Protein AF-E6VQT6-F1 (afdb_monomer)

Mean predicted aligned error: 15.45 Å

Solvent-accessible surface area (backbone atoms only — not comparable to full-atom values): 5475 Å² total; per-residue (Å²): 130,55,72,66,56,54,51,33,51,52,51,28,52,53,54,50,50,50,33,36,76,72,66,76,41,57,79,90,51,42,70,68,53,39,53,55,47,30,50,54,47,43,28,61,76,70,64,62,67,87,80,78,61,58,68,61,51,54,54,51,61,57,58,65,71,72,67,83,83,82,82,88,88,85,81,88,82,84,89,79,81,87,82,80,136

Nearest PDB structures (foldseek):
  7ob0-assembly2_C-2  TM=7.765E-01  e=8.690E+00  Cereibacter sphaeroides ATCC 17025
  6wq2-assembly1_B  TM=5.781E-01  e=7.655E+00  Sulfolobus islandicus filamentous virus
  6o35-assembly1_B-2  TM=4.304E-01  e=7.655E+00  synthetic construct

Radius of gyration: 29.17 Å; Cα contacts (8 Å, |Δi|>4): 30; chains: 1; bounding box: 71×42×74 Å

Organism: Pseudodesulfovibrio aespoeensis (strain ATCC 700646 / DSM 10631 / Aspo-2) (NCBI:txid643562)
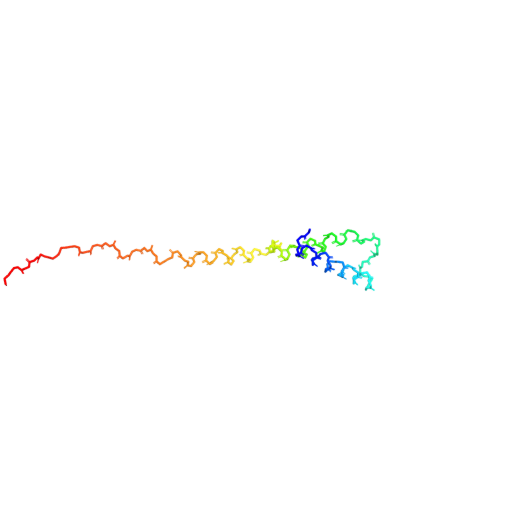
Secondary structure (DSSP, 8-state):
--HHHHHHHHHHHHHHHHHHHTTSS-GGGHHHHHHHHHHHHHHHHHT---S--HHHHHHHHHHHTTSSSSSS-------------

Sequence (85 aa):
MDKYQKQALQVAKEVVIKFIEVGRISPANFGQNFDVIFKDIMRTVTGVTAGDGSREAELAMRADMEGDTEGDMDDDADDAPERSE

Structure (mmCIF, N/CA/C/O backbone):
data_AF-E6VQT6-F1
#
_entry.id   AF-E6VQT6-F1
#
loop_
_atom_site.group_PDB
_atom_site.id
_atom_site.type_symbol
_atom_site.label_atom_id
_atom_site.label_alt_id
_atom_site.label_comp_id
_atom_site.label_asym_id
_atom_site.label_entity_id
_atom_site.label_seq_id
_atom_site.pdbx_PDB_ins_code
_atom_site.Cartn_x
_atom_site.Cartn_y
_atom_site.Cartn_z
_atom_site.occupancy
_atom_site.B_iso_or_equiv
_atom_site.auth_seq_id
_atom_site.auth_comp_id
_atom_site.auth_asym_id
_atom_site.auth_atom_id
_atom_site.pdbx_PDB_model_num
ATOM 1 N N . MET A 1 1 ? -8.134 12.708 9.369 1.00 60.28 1 MET A N 1
ATOM 2 C CA . MET A 1 1 ? -7.977 11.287 8.995 1.00 60.28 1 MET A CA 1
ATOM 3 C C . MET A 1 1 ? -8.002 10.450 10.247 1.00 60.28 1 MET A C 1
ATOM 5 O O . MET A 1 1 ? -7.307 10.799 11.200 1.00 60.28 1 MET A O 1
ATOM 9 N N . ASP A 1 2 ? -8.783 9.378 10.201 1.00 81.75 2 ASP A N 1
ATOM 10 C CA . ASP A 1 2 ? -8.827 8.331 11.219 1.00 81.75 2 ASP A CA 1
ATOM 11 C C . ASP A 1 2 ? -7.425 7.712 11.422 1.00 81.75 2 ASP A C 1
ATOM 13 O O . ASP A 1 2 ? -6.612 7.672 10.489 1.00 81.75 2 ASP A O 1
ATOM 17 N N . LYS A 1 3 ? -7.119 7.244 12.638 1.00 84.06 3 LYS A N 1
ATOM 18 C CA . LYS A 1 3 ? -5.874 6.529 12.963 1.00 84.06 3 LYS A CA 1
ATOM 19 C C . LYS A 1 3 ? -5.666 5.338 12.021 1.00 84.06 3 LYS A C 1
ATOM 21 O O . LYS A 1 3 ? -4.563 5.174 11.499 1.00 84.06 3 LYS A O 1
ATOM 26 N N . TYR A 1 4 ? -6.724 4.577 11.742 1.00 84.75 4 TYR A N 1
ATOM 27 C CA . TYR A 1 4 ? -6.669 3.409 10.864 1.00 84.75 4 TYR A CA 1
ATOM 28 C C . TYR A 1 4 ? -6.419 3.786 9.404 1.00 84.75 4 TYR A C 1
ATOM 30 O O . TYR A 1 4 ? -5.622 3.138 8.733 1.00 84.75 4 TYR A O 1
ATOM 38 N N . GLN A 1 5 ? -7.002 4.889 8.929 1.00 87.50 5 GLN A N 1
ATOM 39 C CA . GLN A 1 5 ? -6.736 5.402 7.580 1.00 87.50 5 GLN A CA 1
ATOM 40 C C . GLN A 1 5 ? -5.270 5.805 7.406 1.00 87.5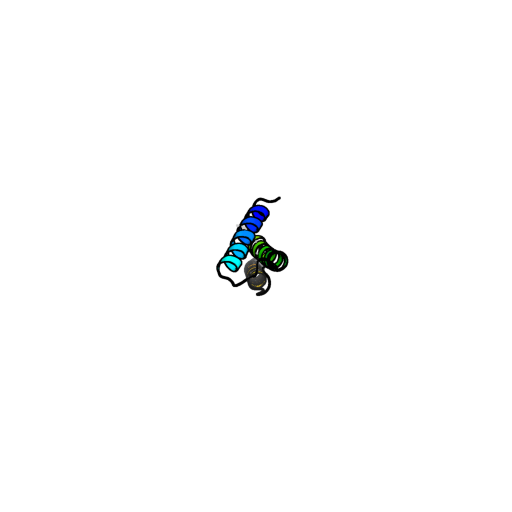0 5 GLN A C 1
ATOM 42 O O . GLN A 1 5 ? -4.660 5.492 6.386 1.00 87.50 5 GLN A O 1
ATOM 47 N N . LYS A 1 6 ? -4.676 6.472 8.407 1.00 92.56 6 LYS A N 1
ATOM 48 C CA . LYS A 1 6 ? -3.251 6.840 8.365 1.00 92.56 6 LYS A CA 1
ATOM 49 C C . LYS A 1 6 ? -2.346 5.610 8.330 1.00 92.56 6 LYS A C 1
ATOM 51 O O . LYS A 1 6 ? -1.398 5.583 7.550 1.00 92.56 6 LYS A O 1
ATOM 56 N N . GLN A 1 7 ? -2.645 4.600 9.147 1.00 93.62 7 GLN A N 1
ATOM 57 C CA . GLN A 1 7 ? -1.887 3.347 9.164 1.00 93.62 7 GLN A CA 1
ATOM 58 C C . GLN A 1 7 ? -2.027 2.589 7.839 1.00 93.62 7 GLN A C 1
ATOM 60 O O . GLN A 1 7 ? -1.022 2.175 7.270 1.00 93.62 7 GLN A O 1
ATOM 65 N N . ALA A 1 8 ? -3.241 2.485 7.297 1.00 93.62 8 ALA A N 1
ATOM 66 C CA . ALA A 1 8 ? -3.485 1.840 6.011 1.00 93.62 8 ALA A CA 1
ATOM 67 C C . ALA A 1 8 ? -2.760 2.548 4.855 1.00 93.62 8 ALA A C 1
ATOM 69 O O . ALA A 1 8 ? -2.153 1.884 4.019 1.00 93.62 8 ALA A O 1
ATOM 70 N N . LEU A 1 9 ? -2.750 3.887 4.835 1.00 95.25 9 LEU A N 1
ATOM 71 C CA . LEU A 1 9 ? -1.993 4.664 3.846 1.00 95.25 9 LEU A CA 1
ATOM 72 C C . LEU A 1 9 ? -0.489 4.396 3.94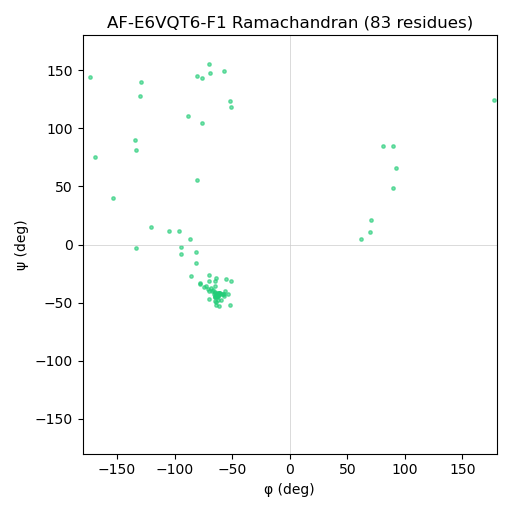2 1.00 95.25 9 LEU A C 1
ATOM 74 O O . LEU A 1 9 ? 0.181 4.266 2.917 1.00 95.25 9 LEU A O 1
ATOM 78 N N . GLN A 1 10 ? 0.047 4.308 5.162 1.00 96.56 10 GLN A N 1
ATOM 79 C CA . GLN A 1 10 ? 1.461 4.016 5.370 1.00 96.56 10 GLN A CA 1
ATOM 80 C C . GLN A 1 10 ? 1.822 2.611 4.876 1.00 96.56 10 GLN A C 1
ATOM 82 O O . GLN A 1 10 ? 2.782 2.470 4.119 1.00 96.56 10 GLN A O 1
ATOM 87 N N . VAL A 1 11 ? 1.039 1.599 5.252 1.00 97.12 11 VAL A N 1
ATOM 88 C CA . VAL A 1 11 ? 1.274 0.213 4.829 1.00 97.12 11 VAL A CA 1
ATOM 89 C C . VAL A 1 11 ? 1.144 0.083 3.311 1.00 97.12 11 VAL A C 1
ATOM 91 O O . VAL A 1 11 ? 2.027 -0.482 2.673 1.00 97.12 11 VAL A O 1
ATOM 94 N N . ALA A 1 12 ? 0.109 0.674 2.702 1.00 97.38 12 ALA A N 1
ATOM 95 C CA . ALA A 1 12 ? -0.072 0.659 1.250 1.00 97.38 12 ALA A CA 1
ATOM 96 C C . ALA A 1 12 ? 1.135 1.264 0.515 1.00 97.38 12 ALA A C 1
ATOM 98 O O . ALA A 1 12 ? 1.626 0.695 -0.460 1.00 97.38 12 ALA A O 1
ATOM 99 N N . LYS A 1 13 ? 1.666 2.385 1.023 1.00 97.00 13 LYS A N 1
ATOM 100 C CA . LYS A 1 13 ? 2.873 3.027 0.484 1.00 97.00 13 LYS A CA 1
ATOM 101 C C . LYS A 1 13 ? 4.074 2.084 0.528 1.00 97.00 13 LYS A C 1
ATOM 103 O O . LYS A 1 13 ? 4.779 1.963 -0.469 1.00 97.00 13 LYS A O 1
ATOM 108 N N . GLU A 1 14 ? 4.309 1.426 1.659 1.00 98.12 14 GLU A N 1
ATOM 109 C CA . GLU A 1 14 ? 5.440 0.507 1.833 1.00 98.12 14 GLU A CA 1
ATOM 110 C C . GLU A 1 14 ? 5.330 -0.720 0.915 1.00 98.12 14 GLU A C 1
ATOM 112 O O . GLU A 1 14 ? 6.311 -1.080 0.265 1.00 98.12 14 GLU A O 1
ATOM 117 N N . VAL A 1 15 ? 4.135 -1.301 0.772 1.00 97.56 15 VAL A N 1
ATOM 118 C CA . VAL A 1 15 ? 3.889 -2.442 -0.130 1.00 97.56 15 VAL A CA 1
ATOM 119 C C . VAL A 1 15 ? 4.160 -2.071 -1.590 1.00 97.56 15 VAL A C 1
ATOM 121 O O . VAL A 1 15 ? 4.874 -2.792 -2.289 1.00 97.56 15 VAL A O 1
ATOM 124 N N . VAL A 1 16 ? 3.641 -0.932 -2.060 1.00 97.81 16 VAL A N 1
ATOM 125 C CA . VAL A 1 16 ? 3.832 -0.501 -3.456 1.00 97.81 16 VAL A CA 1
ATOM 126 C C . VAL A 1 16 ? 5.297 -0.178 -3.739 1.00 97.81 16 VAL A C 1
ATOM 128 O O . VAL A 1 16 ? 5.821 -0.596 -4.771 1.00 97.81 16 VAL A O 1
ATOM 131 N N . ILE A 1 17 ? 5.980 0.517 -2.820 1.00 97.62 17 ILE A N 1
ATOM 132 C CA . ILE A 1 17 ? 7.422 0.773 -2.943 1.00 97.62 17 ILE A CA 1
ATOM 133 C C . ILE A 1 17 ? 8.176 -0.554 -3.017 1.00 97.62 17 ILE A C 1
ATOM 135 O O . ILE A 1 17 ? 9.027 -0.711 -3.890 1.00 97.62 17 ILE A O 1
ATOM 139 N N . LYS A 1 18 ? 7.814 -1.546 -2.191 1.00 98.31 18 LYS A N 1
ATOM 140 C CA . LYS A 1 18 ? 8.464 -2.856 -2.224 1.00 98.31 18 LYS A CA 1
ATOM 141 C C . LYS A 1 18 ? 8.314 -3.546 -3.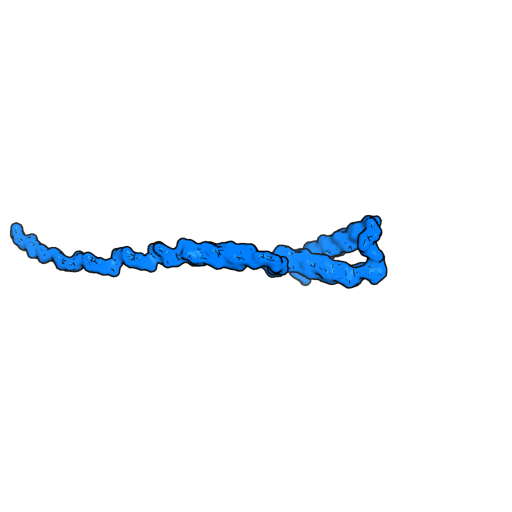574 1.00 98.31 18 LYS A C 1
ATOM 143 O O . LYS A 1 18 ? 9.283 -4.093 -4.091 1.00 98.31 18 LYS A O 1
ATOM 148 N N . PHE A 1 19 ? 7.125 -3.495 -4.169 1.00 97.88 19 PHE A N 1
ATOM 149 C CA . PHE A 1 19 ? 6.883 -4.041 -5.504 1.00 97.88 19 PHE A CA 1
ATOM 150 C C . PHE A 1 19 ? 7.659 -3.316 -6.604 1.00 97.88 19 PHE A C 1
ATOM 152 O O . PHE A 1 19 ? 8.061 -3.962 -7.572 1.00 97.88 19 PHE A O 1
ATOM 159 N N . ILE A 1 20 ? 7.921 -2.019 -6.447 1.00 97.38 20 ILE A N 1
ATOM 160 C CA . ILE A 1 20 ? 8.800 -1.271 -7.350 1.00 97.38 20 ILE A CA 1
ATOM 161 C C . ILE A 1 20 ? 10.2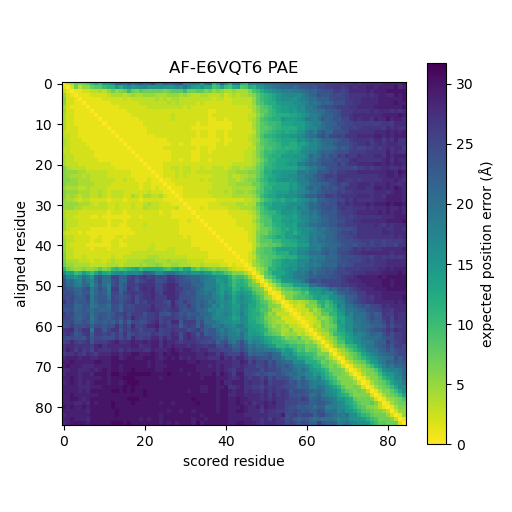62 -1.698 -7.165 1.00 97.38 20 ILE A C 1
ATOM 163 O O . ILE A 1 20 ? 10.927 -2.005 -8.150 1.00 97.38 20 ILE A O 1
ATOM 167 N N . GLU A 1 21 ? 10.747 -1.795 -5.923 1.00 98.00 21 GLU A N 1
ATOM 168 C CA . GLU A 1 21 ? 12.118 -2.235 -5.612 1.00 98.00 21 GLU A CA 1
ATOM 169 C C . GLU A 1 21 ? 12.437 -3.618 -6.190 1.00 98.00 21 GLU A C 1
ATOM 171 O O . GLU A 1 21 ? 13.532 -3.842 -6.698 1.00 98.00 21 GLU A O 1
ATOM 176 N N . VAL A 1 22 ? 11.480 -4.550 -6.125 1.00 97.88 22 VAL A N 1
ATOM 177 C CA . VAL A 1 22 ? 11.652 -5.916 -6.648 1.00 97.88 22 VAL A CA 1
ATOM 178 C C . VAL A 1 22 ? 11.301 -6.053 -8.136 1.00 97.88 22 VAL A C 1
ATOM 180 O O . VAL A 1 22 ? 11.280 -7.166 -8.660 1.00 97.88 22 VAL A O 1
ATOM 183 N N . GLY A 1 23 ? 10.988 -4.946 -8.819 1.00 96.31 23 GLY A N 1
ATOM 184 C CA . GLY A 1 23 ? 10.699 -4.919 -10.255 1.00 96.31 23 GLY A CA 1
ATOM 185 C C . GLY A 1 23 ? 9.370 -5.563 -10.666 1.00 96.31 23 GLY A C 1
ATOM 186 O O . GLY A 1 23 ? 9.217 -5.959 -11.818 1.00 96.31 23 GLY A O 1
ATOM 187 N N . ARG A 1 24 ? 8.404 -5.698 -9.747 1.00 96.44 24 ARG A N 1
ATOM 188 C CA . ARG A 1 24 ? 7.054 -6.230 -10.032 1.00 96.44 24 ARG A CA 1
ATOM 189 C C . ARG A 1 24 ? 6.085 -5.162 -10.526 1.00 96.44 24 ARG A C 1
ATOM 191 O O . ARG A 1 24 ? 5.151 -5.487 -11.251 1.00 96.44 24 ARG A O 1
ATOM 198 N N . ILE A 1 25 ? 6.305 -3.906 -10.145 1.00 94.88 25 ILE A N 1
ATOM 199 C CA . ILE A 1 25 ? 5.535 -2.742 -10.593 1.00 94.88 25 ILE A CA 1
ATOM 200 C C . ILE A 1 25 ? 6.511 -1.675 -11.092 1.00 94.88 25 ILE A C 1
ATOM 202 O O . ILE A 1 25 ? 7.551 -1.444 -10.487 1.00 94.88 25 ILE A O 1
ATOM 206 N N . SER A 1 26 ? 6.173 -0.998 -12.189 1.00 95.75 26 SER A N 1
ATOM 207 C CA . SER A 1 26 ? 6.914 0.181 -12.652 1.00 95.75 26 SER A CA 1
ATOM 208 C C . SER A 1 26 ? 6.493 1.433 -11.869 1.00 95.75 26 SER A C 1
ATOM 210 O O . SER A 1 26 ? 5.295 1.600 -11.615 1.00 95.75 26 SER A O 1
ATOM 212 N N . PRO A 1 27 ? 7.409 2.378 -11.578 1.00 95.12 27 PRO A N 1
ATOM 213 C CA . PRO A 1 27 ? 7.052 3.680 -11.009 1.00 95.12 27 PRO A CA 1
ATOM 214 C C . PRO A 1 27 ? 5.941 4.413 -11.782 1.00 95.12 27 PRO A C 1
ATOM 216 O O . PRO A 1 27 ? 5.127 5.106 -11.177 1.00 95.12 27 PRO A O 1
ATOM 219 N N . ALA A 1 28 ? 5.856 4.222 -13.105 1.00 96.56 28 ALA A N 1
ATOM 220 C CA . ALA A 1 28 ? 4.828 4.841 -13.947 1.00 96.56 28 ALA A CA 1
ATOM 221 C C . ALA A 1 28 ? 3.399 4.368 -13.613 1.00 96.56 28 ALA A C 1
ATOM 223 O O . ALA A 1 28 ? 2.441 5.118 -13.782 1.00 96.56 28 ALA A O 1
ATOM 224 N N . ASN A 1 29 ? 3.249 3.142 -13.103 1.00 91.44 29 ASN A N 1
ATOM 225 C CA . ASN A 1 29 ? 1.960 2.552 -12.736 1.00 91.44 29 ASN A CA 1
ATOM 226 C C . ASN A 1 29 ? 1.643 2.702 -11.238 1.00 91.44 29 ASN A C 1
ATOM 228 O O . ASN A 1 29 ? 0.701 2.070 -10.753 1.00 91.44 29 ASN A O 1
ATOM 232 N N . PHE A 1 30 ? 2.402 3.519 -10.495 1.00 94.25 30 PHE A N 1
ATOM 233 C CA . PHE A 1 30 ? 2.247 3.676 -9.046 1.00 94.25 30 PHE A CA 1
ATOM 234 C C . PHE A 1 30 ? 0.803 3.997 -8.644 1.00 94.25 30 PHE A C 1
ATOM 236 O O . PHE A 1 30 ? 0.234 3.292 -7.819 1.00 94.25 30 PHE A O 1
ATOM 243 N N . GLY A 1 31 ? 0.189 5.018 -9.256 1.00 92.81 31 GLY A N 1
ATOM 244 C CA . GLY A 1 31 ? -1.137 5.497 -8.850 1.00 92.81 31 GLY A CA 1
ATOM 245 C C . GLY A 1 31 ? -2.237 4.438 -8.969 1.00 92.81 31 GLY A C 1
ATOM 246 O O . GLY A 1 31 ? -3.043 4.288 -8.056 1.00 92.81 31 GLY A O 1
ATOM 247 N N . GLN A 1 32 ? -2.228 3.660 -10.057 1.00 93.19 32 GLN A N 1
ATOM 248 C CA . GLN A 1 32 ? -3.202 2.587 -10.287 1.00 93.19 32 GLN A CA 1
ATOM 249 C C . GLN A 1 32 ? -3.061 1.464 -9.254 1.00 93.19 32 GLN A C 1
ATOM 251 O O . GLN A 1 32 ? -4.050 1.007 -8.692 1.00 93.19 32 GLN A O 1
ATOM 256 N N . ASN A 1 33 ? -1.826 1.039 -8.976 1.00 96.12 33 ASN A N 1
ATOM 257 C CA . ASN A 1 33 ? -1.577 -0.059 -8.044 1.00 96.12 33 ASN A CA 1
ATOM 258 C C . ASN A 1 33 ? -1.776 0.362 -6.583 1.00 96.12 33 ASN A C 1
ATOM 260 O O . ASN A 1 33 ? -2.281 -0.419 -5.781 1.00 96.12 33 ASN A O 1
ATOM 264 N N . PHE A 1 34 ? -1.408 1.598 -6.239 1.00 96.38 34 PHE A N 1
ATOM 265 C CA . PHE A 1 34 ? -1.570 2.127 -4.890 1.00 96.38 34 PHE A CA 1
ATOM 266 C C . PHE A 1 34 ? -3.035 2.180 -4.463 1.00 96.38 34 PHE A C 1
ATOM 268 O O . PHE A 1 34 ? -3.346 1.775 -3.348 1.00 96.38 34 PHE A O 1
ATOM 275 N N . ASP A 1 35 ? -3.935 2.631 -5.341 1.00 95.12 35 ASP A N 1
ATOM 276 C CA . ASP A 1 35 ? -5.368 2.701 -5.040 1.00 95.12 35 ASP A CA 1
ATOM 277 C C . ASP A 1 35 ? -5.970 1.314 -4.753 1.00 95.12 35 ASP A C 1
ATOM 279 O O . ASP A 1 35 ? -6.678 1.144 -3.760 1.00 95.12 35 ASP A O 1
ATOM 283 N N . VAL A 1 36 ? -5.630 0.308 -5.568 1.00 95.44 36 VAL A N 1
ATOM 284 C CA . VAL A 1 36 ? -6.086 -1.081 -5.375 1.00 95.44 36 VAL A CA 1
ATOM 285 C C . VAL A 1 36 ? -5.592 -1.635 -4.036 1.00 95.44 36 VAL A C 1
ATOM 287 O O . VAL A 1 36 ? -6.394 -2.052 -3.204 1.00 95.44 36 VAL A O 1
ATOM 290 N N . ILE A 1 37 ? -4.284 -1.550 -3.782 1.00 95.88 37 ILE A N 1
ATOM 291 C CA . ILE A 1 37 ? -3.668 -2.076 -2.555 1.00 95.88 37 ILE A CA 1
ATOM 292 C C . ILE A 1 37 ? -4.204 -1.356 -1.310 1.00 95.88 37 ILE A C 1
ATOM 294 O O . ILE A 1 37 ? -4.505 -1.992 -0.301 1.00 9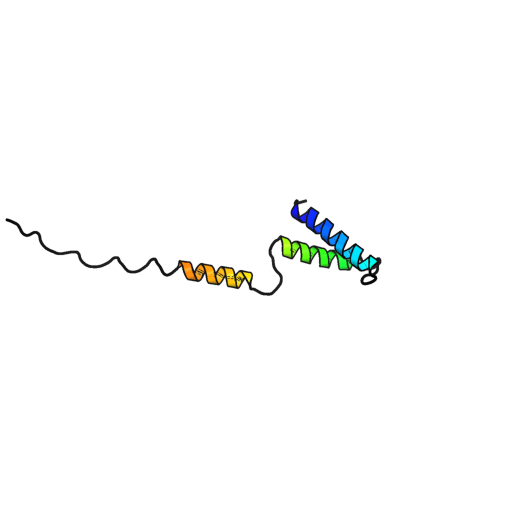5.88 37 ILE A O 1
ATOM 298 N N . PHE A 1 38 ? -4.361 -0.031 -1.366 1.00 95.56 38 PHE A N 1
ATOM 299 C CA . PHE A 1 38 ? -4.917 0.741 -0.258 1.00 95.56 38 PHE A CA 1
ATOM 300 C C . PHE A 1 38 ? -6.359 0.333 0.056 1.00 95.56 38 PHE A C 1
ATOM 302 O O . PHE A 1 38 ? -6.697 0.155 1.228 1.00 95.56 38 PHE A O 1
ATOM 309 N N . LYS A 1 39 ? -7.201 0.150 -0.969 1.00 93.12 39 LYS A N 1
ATOM 310 C CA . LYS A 1 39 ? -8.582 -0.316 -0.796 1.00 93.12 39 LYS A CA 1
ATOM 311 C C . LYS A 1 39 ? -8.635 -1.700 -0.161 1.00 93.12 39 LYS A C 1
ATOM 313 O O . LYS A 1 39 ? -9.437 -1.892 0.747 1.00 93.12 39 LYS A O 1
ATOM 318 N N . ASP A 1 40 ? -7.773 -2.624 -0.570 1.00 94.25 40 ASP A N 1
ATOM 319 C CA . ASP A 1 40 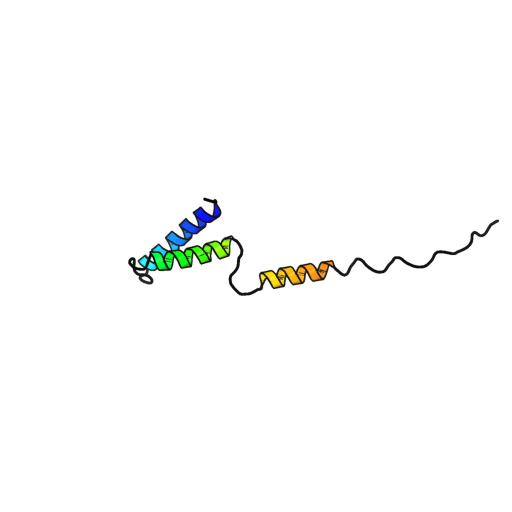? -7.735 -3.980 -0.009 1.00 94.25 40 ASP A CA 1
ATOM 320 C C . ASP A 1 40 ? -7.276 -3.995 1.456 1.00 94.25 40 ASP A C 1
ATOM 322 O O . ASP A 1 40 ? -7.865 -4.682 2.298 1.00 94.25 40 ASP A O 1
ATOM 326 N N . ILE A 1 41 ? -6.289 -3.168 1.808 1.00 93.94 41 ILE A N 1
ATOM 327 C CA . ILE A 1 41 ? -5.869 -2.988 3.203 1.00 93.94 41 ILE A CA 1
ATOM 328 C C . ILE A 1 41 ? -7.002 -2.369 4.023 1.00 93.94 41 ILE A C 1
ATOM 330 O O . ILE A 1 41 ? -7.348 -2.889 5.081 1.00 93.94 41 ILE A O 1
ATOM 334 N N . MET A 1 42 ? -7.613 -1.283 3.539 1.00 91.50 42 MET A N 1
ATOM 335 C CA . MET A 1 42 ? -8.731 -0.631 4.225 1.00 91.50 42 MET A CA 1
ATOM 336 C C . MET A 1 42 ? -9.882 -1.601 4.452 1.00 91.50 42 MET A C 1
ATOM 338 O O . MET A 1 42 ? -10.404 -1.666 5.555 1.00 91.50 42 MET A O 1
ATOM 342 N N . ARG A 1 43 ? -10.223 -2.394 3.439 1.00 89.06 43 ARG A N 1
ATOM 343 C CA . ARG A 1 43 ? -11.246 -3.432 3.501 1.00 89.06 43 ARG A CA 1
ATOM 344 C C . ARG A 1 43 ? -10.967 -4.466 4.593 1.00 89.06 43 ARG A C 1
ATOM 346 O O . ARG A 1 43 ? -11.870 -4.851 5.332 1.00 89.06 43 ARG A O 1
A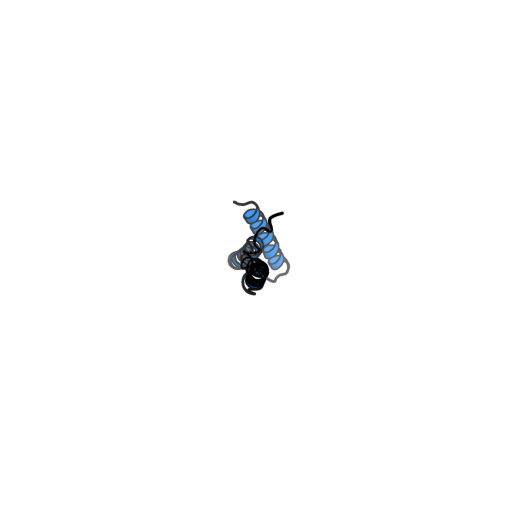TOM 353 N N . THR A 1 44 ? -9.710 -4.885 4.701 1.00 88.50 44 THR A N 1
ATOM 354 C CA . THR A 1 44 ? -9.251 -5.825 5.730 1.00 88.50 44 THR A CA 1
ATOM 355 C C . THR A 1 44 ? -9.382 -5.213 7.126 1.00 88.50 44 THR A C 1
ATOM 357 O O . THR A 1 44 ? -9.886 -5.856 8.043 1.00 88.50 44 THR A O 1
ATOM 360 N N . VAL A 1 45 ? -8.984 -3.948 7.288 1.00 87.06 45 VAL A N 1
ATOM 361 C CA . VAL A 1 45 ? -9.002 -3.238 8.578 1.00 87.06 45 VAL A CA 1
ATOM 362 C C . VAL A 1 45 ? -10.419 -2.863 9.018 1.00 87.06 45 VAL A C 1
ATOM 364 O O . VAL A 1 45 ? -10.718 -2.904 10.208 1.00 87.06 45 VAL A O 1
ATOM 367 N N . THR A 1 46 ? -11.307 -2.515 8.086 1.00 85.00 46 THR A N 1
ATOM 368 C CA . THR A 1 46 ? -12.707 -2.184 8.389 1.00 85.00 46 THR A CA 1
ATOM 369 C C . THR A 1 46 ? -13.591 -3.418 8.544 1.00 85.00 46 THR A C 1
ATOM 371 O O . THR A 1 46 ? -14.757 -3.282 8.900 1.00 85.00 46 THR A O 1
ATOM 374 N N . GLY A 1 47 ? -13.065 -4.617 8.273 1.00 73.56 47 GLY A N 1
ATOM 375 C CA . GLY A 1 47 ? -13.823 -5.863 8.358 1.00 73.56 47 GLY A CA 1
ATOM 376 C C . GLY A 1 47 ? -14.897 -6.015 7.279 1.00 73.56 47 GLY A C 1
ATOM 377 O O . GLY A 1 47 ? -15.688 -6.948 7.360 1.00 73.56 47 GLY A O 1
ATOM 378 N N . VAL A 1 48 ? -14.910 -5.150 6.257 1.00 66.19 48 VAL A N 1
ATOM 379 C CA . VAL A 1 48 ? -15.798 -5.248 5.084 1.00 66.19 48 VAL A CA 1
ATOM 380 C C . VAL A 1 48 ? -15.195 -6.266 4.112 1.00 66.19 48 VAL A C 1
ATOM 382 O O . VAL A 1 48 ? -14.863 -5.949 2.976 1.00 66.19 48 VAL A O 1
ATOM 385 N N . THR A 1 49 ? -14.934 -7.483 4.581 1.00 55.28 49 THR A N 1
ATOM 386 C CA . THR A 1 49 ? -14.235 -8.531 3.828 1.00 55.28 49 THR A CA 1
ATOM 387 C C . THR A 1 49 ? -14.870 -8.736 2.455 1.00 55.28 49 THR A C 1
ATOM 389 O O . THR A 1 49 ? -16.063 -9.005 2.337 1.00 55.28 49 THR A O 1
ATOM 392 N N . ALA A 1 50 ? -14.068 -8.609 1.398 1.00 56.97 50 ALA A N 1
ATOM 393 C CA . ALA A 1 50 ? -14.467 -9.052 0.073 1.00 56.97 50 ALA A CA 1
ATOM 394 C C . ALA A 1 50 ? -14.349 -10.570 0.072 1.00 56.97 50 ALA A C 1
ATOM 396 O O . ALA A 1 50 ? -13.248 -11.098 -0.025 1.00 56.97 50 ALA A O 1
ATOM 397 N N . GLY A 1 51 ? -15.497 -11.235 0.149 1.00 54.09 51 GLY A N 1
ATOM 398 C CA . GLY A 1 51 ? -15.734 -12.390 -0.706 1.00 54.09 51 GLY A CA 1
ATOM 399 C C . GLY A 1 51 ? -15.318 -13.763 -0.199 1.00 54.09 51 GLY A C 1
ATOM 400 O O . GLY A 1 51 ? -14.778 -14.530 -0.986 1.00 54.09 51 GLY A O 1
ATOM 401 N N . ASP A 1 52 ? -15.668 -14.137 1.028 1.00 54.91 52 ASP A N 1
ATOM 402 C CA . ASP A 1 52 ? -15.925 -15.560 1.305 1.00 54.91 52 ASP A CA 1
ATOM 403 C C . ASP A 1 52 ? -17.210 -15.837 2.103 1.00 54.91 52 ASP A C 1
ATOM 405 O O . ASP A 1 52 ? -17.554 -16.998 2.303 1.00 54.91 52 ASP A O 1
ATOM 409 N N . GLY A 1 53 ? -17.948 -14.804 2.536 1.00 52.38 53 GLY A N 1
ATOM 410 C CA . GLY A 1 53 ? -19.185 -14.973 3.310 1.00 52.38 53 GLY A CA 1
ATOM 411 C C . GLY A 1 53 ? -18.988 -15.680 4.657 1.00 52.38 53 GLY A C 1
ATOM 412 O O . GLY A 1 53 ? -19.966 -15.925 5.358 1.00 52.38 53 GLY A O 1
ATOM 413 N N . SER A 1 54 ? -17.745 -15.984 5.049 1.00 58.88 54 SER A N 1
ATOM 414 C CA . SER A 1 54 ? -17.438 -16.785 6.237 1.00 58.88 54 SER A CA 1
ATOM 415 C C . SER A 1 54 ? -17.882 -16.077 7.510 1.00 58.88 54 SER A C 1
ATOM 417 O O . SER A 1 54 ? -18.412 -16.709 8.416 1.00 58.88 54 SER A O 1
ATOM 419 N N . ARG A 1 55 ? -17.768 -14.745 7.539 1.00 58.84 55 ARG A N 1
ATOM 420 C CA . ARG A 1 55 ? -18.138 -13.932 8.698 1.00 58.84 55 ARG A CA 1
ATOM 421 C C . ARG A 1 55 ? -19.648 -13.722 8.841 1.00 58.84 55 ARG A C 1
ATOM 423 O O . ARG A 1 55 ? -20.133 -13.674 9.964 1.00 58.84 55 ARG A O 1
ATOM 430 N N . GLU A 1 56 ? -20.391 -13.621 7.736 1.00 57.72 56 GLU A N 1
ATOM 431 C CA . GLU A 1 56 ? -21.866 -13.612 7.761 1.00 57.72 56 GLU A CA 1
ATOM 432 C C . GLU A 1 56 ? -22.417 -14.989 8.145 1.00 57.72 56 GLU A C 1
ATOM 434 O O . GLU A 1 56 ? -23.338 -15.061 8.951 1.00 57.72 56 GLU A O 1
ATOM 439 N N . ALA A 1 57 ? -21.814 -16.075 7.647 1.00 59.03 57 ALA A N 1
ATOM 440 C CA . ALA A 1 57 ? -22.167 -17.439 8.038 1.00 59.03 57 ALA A CA 1
ATOM 441 C C . ALA A 1 57 ? -21.865 -17.720 9.522 1.00 59.03 57 ALA A C 1
ATOM 443 O O . ALA A 1 57 ? -22.683 -18.327 10.204 1.00 59.03 57 ALA A O 1
ATOM 444 N N . GLU A 1 58 ? -20.731 -17.239 10.042 1.00 60.16 58 GLU A N 1
ATOM 445 C CA . GLU A 1 58 ? -20.360 -17.364 11.459 1.00 60.16 58 GLU A CA 1
ATOM 446 C C . GLU A 1 58 ? -21.299 -16.560 12.376 1.00 60.16 58 GLU A C 1
ATOM 448 O O . GLU A 1 58 ? -21.684 -17.034 13.445 1.00 60.16 58 GLU A O 1
ATOM 453 N N . LEU A 1 59 ? -21.706 -15.356 11.955 1.00 62.84 59 LEU A N 1
ATOM 454 C CA . LEU A 1 59 ? -22.657 -14.521 12.697 1.00 62.84 59 LEU A CA 1
ATOM 455 C C . LEU A 1 59 ? -24.086 -15.083 12.658 1.00 62.84 59 LEU A C 1
ATOM 457 O O . LEU A 1 59 ? -24.765 -15.028 13.680 1.00 62.84 59 LEU A O 1
ATOM 461 N N . ALA A 1 60 ? -24.519 -15.641 11.523 1.00 65.00 60 ALA A N 1
ATOM 462 C CA . ALA A 1 60 ? -25.808 -16.322 11.400 1.00 65.00 60 ALA A CA 1
ATOM 463 C C . ALA A 1 60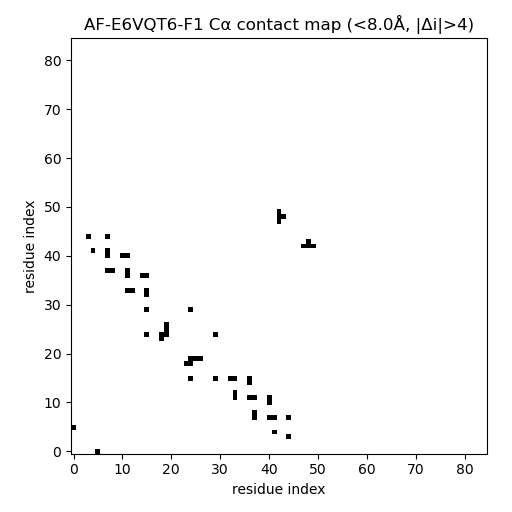 ? -25.859 -17.569 12.298 1.00 65.00 60 ALA A C 1
ATOM 465 O O . ALA A 1 60 ? -26.699 -17.629 13.186 1.00 65.00 60 ALA A O 1
ATOM 466 N N . MET A 1 61 ? -24.869 -18.469 12.197 1.00 64.12 61 MET A N 1
ATOM 467 C CA . MET A 1 61 ? -24.793 -19.687 13.027 1.00 64.12 61 MET A CA 1
ATOM 468 C C . MET A 1 61 ? -24.821 -19.414 14.535 1.00 64.12 61 MET A C 1
ATOM 470 O O . MET A 1 61 ? -25.263 -20.256 15.314 1.00 64.12 61 MET A O 1
ATOM 474 N N . ARG A 1 62 ? -24.315 -18.255 14.969 1.00 64.31 62 ARG A N 1
ATOM 475 C CA . ARG A 1 62 ? -24.318 -17.871 16.381 1.00 64.31 62 ARG A CA 1
ATOM 476 C C . ARG A 1 62 ? -25.682 -17.373 16.860 1.00 64.31 62 ARG A C 1
ATOM 478 O O . ARG A 1 62 ? -26.014 -17.607 18.016 1.00 64.31 62 ARG A O 1
ATOM 485 N N . ALA A 1 63 ? -26.455 -16.714 15.999 1.00 61.12 63 ALA A N 1
ATOM 486 C CA . ALA A 1 63 ? -27.809 -16.266 16.324 1.00 61.12 63 ALA A CA 1
ATOM 487 C C . ALA A 1 63 ? -28.787 -17.449 16.441 1.00 61.12 63 ALA A C 1
ATOM 489 O O . ALA A 1 63 ? -29.693 -17.420 17.269 1.00 61.12 63 ALA A O 1
ATOM 490 N N . ASP A 1 64 ? -28.551 -18.513 15.672 1.00 59.56 64 ASP A N 1
ATOM 491 C CA . ASP A 1 64 ? -29.389 -19.714 15.652 1.00 59.56 64 ASP A CA 1
ATOM 492 C C . ASP A 1 64 ? -29.273 -20.548 16.950 1.00 59.56 64 ASP A C 1
ATOM 494 O O . ASP A 1 64 ? -30.210 -21.247 17.319 1.00 59.56 64 ASP A O 1
ATOM 498 N N . MET A 1 65 ? -28.146 -20.465 17.675 1.00 59.06 65 MET A N 1
ATOM 499 C CA . MET A 1 65 ? -27.933 -21.197 18.940 1.00 59.06 65 MET A CA 1
ATOM 500 C C . MET A 1 65 ? -28.560 -20.536 20.179 1.00 59.06 65 MET A C 1
ATOM 502 O O . MET A 1 65 ? -28.658 -21.191 21.215 1.00 59.06 65 MET A O 1
ATOM 506 N N . GLU A 1 66 ? -28.947 -19.260 20.118 1.00 56.31 66 GLU A N 1
ATOM 507 C CA . GLU A 1 66 ? -29.505 -18.532 21.274 1.00 56.31 66 GLU A CA 1
ATOM 508 C C . GLU A 1 66 ? -31.050 -18.565 21.318 1.00 56.31 66 GLU A C 1
ATOM 510 O O . GLU A 1 66 ? -31.639 -18.055 22.267 1.00 56.31 66 GLU A O 1
ATOM 515 N N . GLY A 1 67 ? -31.716 -19.185 20.330 1.00 53.53 67 GLY A N 1
ATOM 516 C CA . GLY A 1 67 ? -33.182 -19.193 20.193 1.00 53.53 67 GLY A CA 1
ATOM 517 C C . GLY A 1 67 ? -33.943 -20.385 20.796 1.00 53.53 67 GLY A C 1
ATOM 518 O O . GLY A 1 67 ? -35.167 -20.331 20.834 1.00 53.53 67 GLY A O 1
ATOM 519 N N . ASP A 1 68 ? -33.265 -21.436 21.272 1.00 53.41 68 ASP A N 1
ATOM 520 C CA . ASP A 1 68 ? -33.904 -22.728 21.613 1.00 53.41 68 ASP A CA 1
ATOM 521 C C . ASP A 1 68 ? -34.082 -23.005 23.126 1.00 53.41 68 ASP A C 1
ATOM 523 O O . ASP A 1 68 ? -34.415 -24.126 23.509 1.00 53.41 68 ASP A O 1
ATOM 527 N N . THR A 1 69 ? -33.885 -22.027 24.023 1.00 53.31 69 THR A N 1
ATOM 528 C CA . THR A 1 69 ? -34.027 -22.256 25.487 1.00 53.31 69 THR A CA 1
ATOM 529 C C . THR A 1 69 ? -35.078 -21.413 26.212 1.00 53.31 69 THR A C 1
ATOM 531 O O . THR A 1 69 ? -35.074 -21.391 27.440 1.00 53.31 69 THR A O 1
ATOM 534 N N . GLU A 1 70 ? -36.009 -20.766 25.510 1.00 54.72 70 GLU A N 1
ATOM 535 C CA . GLU A 1 70 ? -37.144 -20.081 26.155 1.00 54.72 70 GLU A CA 1
ATOM 536 C C . GLU A 1 70 ? -38.471 -20.415 25.464 1.00 54.72 70 GLU A C 1
ATOM 538 O O . GLU A 1 70 ? -38.993 -19.661 24.648 1.00 54.72 70 GLU A O 1
ATOM 543 N N . GLY A 1 71 ? -39.031 -21.571 25.806 1.00 56.47 71 GLY A N 1
ATOM 544 C CA . GLY A 1 71 ? -40.397 -21.936 25.454 1.00 56.47 71 GLY A CA 1
ATOM 545 C C . GLY A 1 71 ? -40.705 -23.344 25.938 1.00 56.47 71 GLY A C 1
ATOM 546 O O . GLY A 1 71 ? -39.984 -24.267 25.592 1.00 56.47 71 GLY A O 1
ATOM 547 N N . ASP A 1 72 ? -41.765 -23.481 26.728 1.00 54.00 72 ASP A N 1
ATOM 548 C CA . ASP A 1 72 ? -42.359 -24.733 27.223 1.00 54.00 72 ASP A CA 1
ATOM 549 C C . ASP A 1 72 ? -41.855 -25.236 28.583 1.00 54.00 72 ASP A C 1
ATOM 551 O O . ASP A 1 72 ? -41.303 -26.329 28.710 1.00 54.00 72 ASP A O 1
ATOM 555 N N . MET A 1 73 ? -42.140 -24.472 29.643 1.00 55.19 73 MET A N 1
ATOM 556 C CA . MET A 1 73 ? -42.447 -25.072 30.950 1.00 55.19 73 MET A CA 1
ATOM 557 C C . MET A 1 73 ? -43.334 -24.174 31.829 1.00 55.19 73 MET A C 1
ATOM 559 O O . MET A 1 73 ? -43.134 -24.102 33.031 1.00 55.19 73 MET A O 1
ATOM 563 N N . ASP A 1 74 ? -44.330 -23.513 31.238 1.00 55.75 74 ASP A N 1
ATOM 564 C CA . ASP A 1 74 ? -45.432 -22.899 31.985 1.00 55.75 74 ASP A CA 1
ATOM 565 C C . ASP A 1 74 ? -46.743 -23.267 31.286 1.00 55.75 74 ASP A C 1
ATOM 567 O O . ASP A 1 74 ? -47.153 -22.589 30.353 1.00 55.75 74 ASP A O 1
ATOM 571 N N . ASP A 1 75 ? -47.344 -24.389 31.680 1.00 55.19 75 ASP A N 1
ATOM 572 C CA . ASP A 1 75 ? -48.793 -24.489 31.874 1.00 55.19 75 ASP A CA 1
ATOM 573 C C . ASP A 1 75 ? -49.164 -25.854 32.482 1.00 55.19 75 ASP A C 1
ATOM 575 O O . ASP A 1 75 ? -48.570 -26.888 32.177 1.00 55.19 75 ASP A O 1
ATOM 579 N N . ASP A 1 76 ? -50.178 -25.811 33.346 1.00 53.69 76 ASP A N 1
ATOM 580 C CA . ASP A 1 76 ? -50.948 -26.925 33.909 1.00 53.69 76 ASP A CA 1
ATOM 581 C C . ASP A 1 76 ? -50.360 -27.718 35.092 1.00 53.69 76 ASP A C 1
ATOM 583 O O . ASP A 1 76 ? -49.865 -28.837 34.957 1.00 53.69 76 ASP A O 1
ATOM 587 N N . ALA A 1 77 ? -50.575 -27.191 36.303 1.00 58.38 77 ALA A N 1
ATOM 588 C CA . ALA A 1 77 ? -51.362 -27.904 37.324 1.00 58.38 77 ALA A CA 1
ATOM 589 C C . ALA A 1 77 ? -51.677 -26.976 38.509 1.00 58.38 77 ALA A C 1
ATOM 591 O O . ALA A 1 77 ? -51.096 -27.076 39.591 1.00 58.38 77 ALA A O 1
ATOM 592 N N . ASP A 1 78 ? -52.625 -26.071 38.278 1.00 56.28 78 ASP A N 1
ATOM 593 C CA . ASP A 1 78 ? -53.518 -25.615 39.338 1.00 56.28 78 ASP A CA 1
ATOM 594 C C . ASP A 1 78 ? -54.476 -26.774 39.703 1.00 56.28 78 ASP A C 1
ATOM 596 O O . ASP A 1 78 ? -54.763 -27.635 38.870 1.00 56.28 78 ASP A O 1
ATOM 600 N N . ASP A 1 79 ? -54.992 -26.750 40.928 1.00 60.84 79 ASP A N 1
ATOM 601 C CA . ASP A 1 79 ? -55.981 -27.670 41.523 1.00 60.84 79 ASP A CA 1
ATOM 602 C C . ASP A 1 79 ? -55.464 -28.932 42.255 1.00 60.84 79 ASP A C 1
ATOM 604 O O . ASP A 1 79 ? -55.494 -30.067 41.773 1.00 60.84 79 ASP A O 1
ATOM 608 N N . ALA A 1 80 ? -55.118 -28.745 43.533 1.00 60.84 80 ALA A N 1
ATOM 609 C CA . ALA A 1 80 ? -55.449 -29.734 44.557 1.00 60.84 80 ALA A CA 1
ATOM 610 C C . ALA A 1 80 ? -56.125 -29.028 45.750 1.00 60.84 80 ALA A C 1
ATOM 612 O O . ALA A 1 80 ? -55.575 -28.055 46.272 1.00 60.84 80 ALA A O 1
ATOM 613 N N . PRO A 1 81 ? -57.302 -29.497 46.204 1.00 62.19 81 PRO A N 1
ATOM 614 C CA . PRO A 1 81 ? -58.107 -28.782 47.180 1.00 62.19 81 PRO A CA 1
ATOM 615 C C . PRO A 1 81 ? -57.527 -28.914 48.587 1.00 62.19 81 PRO A C 1
ATOM 617 O O . PRO A 1 81 ? -57.054 -29.980 48.997 1.00 62.19 81 PRO A O 1
ATOM 620 N N . GLU A 1 82 ? -57.634 -27.824 49.345 1.00 62.19 82 GLU A N 1
ATOM 621 C CA . GLU A 1 82 ? -57.364 -27.783 50.776 1.00 62.19 82 GLU A CA 1
ATOM 622 C C . GLU A 1 82 ? -58.125 -28.903 51.499 1.00 62.19 82 GLU A C 1
ATOM 624 O O . GLU A 1 82 ? -59.359 -28.942 51.514 1.00 62.19 82 GLU A O 1
ATOM 629 N N . ARG A 1 83 ? -57.388 -29.819 52.136 1.00 58.12 83 ARG A N 1
ATOM 630 C CA . ARG A 1 83 ? -57.960 -30.679 53.172 1.00 58.12 83 ARG A CA 1
ATOM 631 C C . ARG A 1 83 ? -57.847 -29.969 54.511 1.00 58.12 83 ARG A C 1
ATOM 633 O O . ARG A 1 83 ? -56.758 -29.775 55.042 1.00 58.12 83 ARG A O 1
ATOM 640 N N . SER A 1 84 ? -59.016 -29.584 54.995 1.00 60.03 84 SER A N 1
ATOM 641 C CA . SER A 1 84 ? -59.311 -29.178 56.359 1.00 60.03 84 SER A CA 1
ATOM 642 C C . SER A 1 84 ? -59.233 -30.377 57.319 1.00 60.03 84 SER A C 1
ATOM 644 O O . SER A 1 84 ? -59.604 -31.488 56.939 1.00 60.03 84 SER A O 1
ATOM 646 N N . GLU A 1 85 ? -58.810 -30.057 58.551 1.00 52.75 85 GLU A N 1
ATOM 647 C CA . GLU A 1 85 ? -58.838 -30.825 59.820 1.00 52.75 85 GLU A CA 1
ATOM 648 C C . GLU A 1 85 ? -57.795 -31.933 60.060 1.00 52.75 85 GLU A C 1
ATOM 650 O O . GLU A 1 85 ? -57.784 -32.973 59.365 1.00 52.75 85 GLU A O 1
#

pLDDT: mean 77.21, std 18.21, range [52.38, 98.31]

Foldseek 3Di:
DDPQLVVLLVVLVVVLVVCCVVVNDPPVCSVVSSVVSSVQSVCVVVVVDPDDCVVVVVVVVVVVVVPPPDDDDDDDDDDDDDDDD